Protein AF-A0A3R6TWD8-F1 (afdb_monomer_lite)

Radius of gyration: 12.94 Å; chains: 1; bounding box: 35×24×32 Å

Secondary structure (DSSP, 8-state):
--HHHHHHHHHHHHHHTHHHHHHHHHH----HHHHHT--HHHHHHHHHHHHHHHHHHHHHHTT-

Sequence (64 aa):
MDSESDEEQAQASARRHHEFWTLVFTSGTMSYSEWAAMDLAEYCEAREAWIIYQEERKQQAGRS

Structure (mmCIF, N/CA/C/O backbone):
data_AF-A0A3R6TWD8-F1
#
_entry.id   AF-A0A3R6TWD8-F1
#
loop_
_atom_site.group_PDB
_atom_site.id
_atom_site.type_symbol
_atom_site.label_atom_id
_atom_site.label_alt_id
_atom_site.label_comp_id
_atom_site.label_asym_id
_atom_site.label_entity_id
_atom_site.label_seq_id
_atom_site.pdbx_PDB_ins_code
_atom_site.Cartn_x
_atom_site.Cartn_y
_atom_site.Cartn_z
_atom_site.occupancy
_atom_site.B_iso_or_equiv
_atom_site.auth_seq_id
_atom_site.auth_comp_id
_atom_site.auth_asym_id
_atom_site.auth_atom_id
_atom_site.pdbx_PDB_model_num
ATOM 1 N N . MET A 1 1 ? 21.933 5.247 -5.720 1.00 46.28 1 MET A N 1
ATOM 2 C CA . MET A 1 1 ? 21.403 6.122 -4.652 1.00 46.28 1 MET A CA 1
ATOM 3 C C . MET A 1 1 ? 20.023 6.474 -5.163 1.00 46.28 1 MET A C 1
ATOM 5 O O . MET A 1 1 ? 19.902 7.468 -5.853 1.00 46.28 1 MET A O 1
ATOM 9 N N . ASP A 1 2 ? 19.050 5.582 -4.979 1.00 55.88 2 ASP A N 1
ATOM 10 C CA . ASP A 1 2 ? 17.757 5.665 -5.691 1.00 55.88 2 ASP A CA 1
ATOM 11 C C . ASP A 1 2 ? 16.579 5.262 -4.786 1.00 55.88 2 ASP A C 1
ATOM 13 O O . ASP A 1 2 ? 15.480 5.778 -4.933 1.00 55.88 2 ASP A O 1
ATOM 17 N N . SER A 1 3 ? 16.827 4.445 -3.755 1.00 59.09 3 SER A N 1
ATOM 18 C CA . SER A 1 3 ? 15.790 3.935 -2.846 1.00 59.09 3 SER A CA 1
ATOM 19 C C . SER A 1 3 ? 15.035 5.012 -2.059 1.00 59.09 3 SER A C 1
ATOM 21 O O . SER A 1 3 ? 13.864 4.830 -1.759 1.00 59.09 3 SER A O 1
ATOM 23 N N . GLU A 1 4 ? 15.680 6.136 -1.740 1.00 57.62 4 GLU A N 1
ATOM 24 C CA . GLU A 1 4 ? 15.054 7.223 -0.973 1.00 57.62 4 GLU A CA 1
ATOM 25 C C . GLU A 1 4 ? 13.987 7.961 -1.808 1.00 57.62 4 GLU A C 1
ATOM 27 O O . GLU A 1 4 ? 12.937 8.331 -1.292 1.00 57.62 4 GLU A O 1
ATOM 32 N N . SER A 1 5 ? 14.204 8.081 -3.126 1.00 69.38 5 SER A N 1
ATOM 33 C CA . SER A 1 5 ? 13.222 8.663 -4.051 1.00 69.38 5 SER A CA 1
ATOM 34 C C . SER A 1 5 ? 12.036 7.725 -4.278 1.00 69.38 5 SER A C 1
ATOM 36 O O . SER A 1 5 ? 10.904 8.187 -4.407 1.00 69.38 5 SER A O 1
ATOM 38 N N . ASP A 1 6 ? 12.289 6.416 -4.323 1.00 77.19 6 ASP A N 1
ATOM 39 C CA . ASP A 1 6 ? 11.254 5.411 -4.574 1.00 77.19 6 ASP A CA 1
ATOM 40 C C . ASP A 1 6 ? 10.278 5.299 -3.392 1.00 77.19 6 ASP A C 1
ATOM 42 O O . ASP A 1 6 ? 9.065 5.197 -3.588 1.00 77.19 6 ASP A O 1
ATOM 46 N N . GLU A 1 7 ? 10.788 5.367 -2.159 1.00 80.69 7 GLU A N 1
ATOM 47 C CA . GLU A 1 7 ? 9.971 5.313 -0.941 1.00 80.69 7 GLU A CA 1
ATOM 48 C C . GLU A 1 7 ? 9.101 6.564 -0.771 1.00 80.69 7 GLU A C 1
ATOM 50 O O . GLU A 1 7 ? 7.892 6.448 -0.543 1.00 80.69 7 GLU A O 1
ATOM 55 N N . GLU A 1 8 ? 9.672 7.761 -0.940 1.00 87.44 8 GLU A N 1
ATOM 56 C CA . GLU A 1 8 ? 8.901 9.008 -0.879 1.00 87.44 8 GLU A CA 1
ATOM 57 C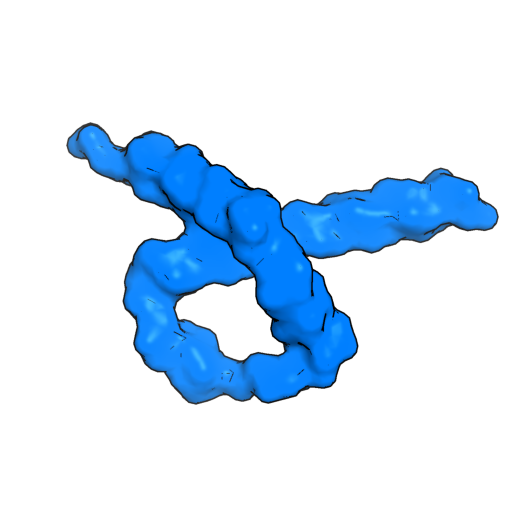 C . GLU A 1 8 ? 7.824 9.060 -1.970 1.00 87.44 8 GLU A C 1
ATOM 59 O O . GLU A 1 8 ? 6.684 9.470 -1.721 1.00 87.44 8 GLU A O 1
ATOM 64 N N . GLN A 1 9 ? 8.151 8.597 -3.179 1.00 87.81 9 GLN A N 1
ATOM 65 C CA . GLN A 1 9 ? 7.207 8.557 -4.289 1.00 87.81 9 GLN A CA 1
ATOM 66 C C . GLN A 1 9 ? 6.076 7.548 -4.048 1.00 87.81 9 GLN A C 1
ATOM 68 O O . GLN A 1 9 ? 4.915 7.857 -4.344 1.00 87.81 9 GLN A O 1
ATOM 73 N N . ALA A 1 10 ? 6.377 6.377 -3.481 1.00 89.69 10 ALA A N 1
ATOM 74 C CA . ALA A 1 10 ? 5.370 5.392 -3.093 1.00 89.69 10 ALA A CA 1
ATOM 75 C C . ALA A 1 10 ? 4.440 5.948 -2.007 1.00 89.69 10 ALA A C 1
ATOM 77 O O . ALA A 1 10 ? 3.219 5.839 -2.124 1.00 89.69 10 ALA A O 1
ATOM 78 N N . GLN A 1 11 ? 4.988 6.632 -0.999 1.00 91.50 11 GLN A N 1
ATOM 79 C CA . GLN A 1 11 ? 4.191 7.255 0.056 1.00 91.50 11 GLN A CA 1
ATOM 80 C C . GLN A 1 11 ? 3.280 8.366 -0.493 1.00 91.50 11 GLN A C 1
ATOM 82 O O . GLN A 1 11 ? 2.106 8.462 -0.120 1.00 91.50 11 GLN A O 1
ATOM 87 N N . ALA A 1 12 ? 3.798 9.213 -1.386 1.00 91.81 12 ALA A N 1
ATOM 88 C CA . ALA A 1 12 ? 3.017 10.267 -2.026 1.00 91.81 12 ALA A CA 1
ATOM 89 C C . ALA A 1 12 ? 1.893 9.689 -2.901 1.00 91.81 12 ALA A C 1
ATOM 91 O O . ALA A 1 12 ? 0.764 10.185 -2.866 1.00 91.81 12 ALA A O 1
ATOM 92 N N . SER A 1 13 ? 2.185 8.619 -3.644 1.00 91.81 13 SER A N 1
ATOM 93 C CA . SER A 1 13 ? 1.211 7.934 -4.502 1.00 91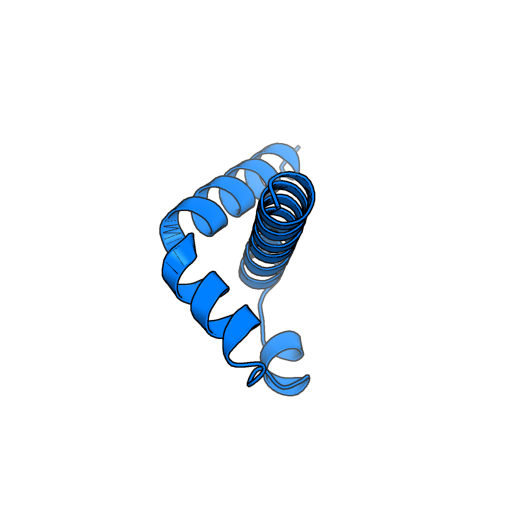.81 13 SER A CA 1
ATOM 94 C C . SER A 1 13 ? 0.128 7.248 -3.672 1.00 91.81 13 SER A C 1
ATOM 96 O O . SER A 1 13 ? -1.053 7.474 -3.925 1.00 91.81 13 SER A O 1
ATOM 98 N N . ALA A 1 14 ? 0.502 6.563 -2.588 1.00 93.31 14 ALA A N 1
ATOM 99 C CA . ALA A 1 14 ? -0.435 5.941 -1.655 1.00 93.31 14 ALA A CA 1
ATOM 100 C C . ALA A 1 14 ? -1.418 6.962 -1.058 1.00 93.31 14 ALA A C 1
ATOM 102 O O . ALA A 1 14 ? -2.623 6.719 -1.003 1.00 93.31 14 ALA A O 1
ATOM 103 N N . ARG A 1 15 ? -0.925 8.149 -0.669 1.00 90.69 15 ARG A N 1
ATOM 104 C CA . ARG A 1 15 ? -1.771 9.259 -0.190 1.00 90.69 15 ARG A CA 1
ATOM 105 C C . ARG A 1 15 ? -2.675 9.809 -1.291 1.00 90.69 15 ARG A C 1
ATOM 107 O O . ARG A 1 15 ? -3.832 10.139 -1.034 1.00 90.69 15 ARG A O 1
ATOM 114 N N . ARG A 1 16 ? -2.165 9.919 -2.519 1.00 93.12 16 ARG A N 1
ATOM 115 C CA . ARG A 1 16 ? -2.942 10.390 -3.671 1.00 93.12 16 ARG A CA 1
ATOM 116 C C . ARG A 1 16 ? -4.063 9.415 -4.034 1.00 93.12 16 ARG A C 1
ATOM 118 O O . ARG A 1 16 ? -5.158 9.862 -4.361 1.00 93.12 16 ARG A O 1
ATOM 125 N N . HIS A 1 17 ? -3.812 8.113 -3.939 1.00 91.88 17 HIS A N 1
ATOM 126 C CA . HIS A 1 17 ? -4.766 7.046 -4.245 1.00 91.88 17 HIS A CA 1
ATOM 127 C C . HIS A 1 17 ? -5.439 6.460 -2.991 1.00 91.88 17 HIS A C 1
ATOM 129 O O . HIS A 1 17 ? -5.879 5.310 -2.998 1.00 91.88 17 HIS A O 1
ATOM 135 N N . HIS A 1 18 ? -5.556 7.239 -1.909 1.00 88.88 18 HIS A N 1
ATOM 136 C CA . HIS A 1 18 ? -6.043 6.726 -0.624 1.00 88.88 18 HIS A CA 1
ATOM 137 C C . HIS A 1 18 ? -7.450 6.102 -0.700 1.00 88.88 18 HIS A C 1
ATOM 139 O O . HIS A 1 18 ? -7.708 5.104 -0.030 1.00 88.88 18 HIS A O 1
ATOM 145 N N . GLU A 1 19 ? -8.355 6.652 -1.520 1.00 86.06 19 GLU A N 1
ATOM 146 C CA . GLU A 1 19 ? -9.727 6.139 -1.673 1.00 86.06 19 GLU A CA 1
ATOM 147 C C . GLU A 1 19 ? -9.730 4.736 -2.284 1.00 86.06 19 GLU A C 1
ATOM 149 O O . GLU A 1 19 ? -10.436 3.847 -1.805 1.00 86.06 19 GLU A O 1
ATOM 154 N N . PHE A 1 20 ? -8.896 4.529 -3.308 1.00 88.44 20 PHE A N 1
ATOM 155 C CA . PHE A 1 20 ? -8.727 3.236 -3.962 1.00 88.44 20 PHE A CA 1
ATOM 156 C C . PHE A 1 20 ? -8.231 2.195 -2.958 1.00 88.44 20 PHE A C 1
ATOM 158 O O . PHE A 1 20 ? -8.868 1.158 -2.775 1.00 88.44 20 PHE A O 1
ATOM 165 N N . TRP A 1 21 ? -7.149 2.501 -2.243 1.00 91.12 21 TRP A N 1
ATOM 166 C CA . TRP A 1 21 ? -6.570 1.572 -1.276 1.00 91.12 21 TRP A CA 1
ATOM 167 C C . TRP A 1 21 ? -7.489 1.310 -0.082 1.00 91.12 21 TRP A C 1
ATOM 169 O O . TRP A 1 21 ? -7.618 0.172 0.363 1.00 91.12 21 TRP A O 1
ATOM 179 N N . THR A 1 22 ? -8.213 2.326 0.390 1.00 87.94 22 THR A N 1
ATOM 180 C CA . THR A 1 22 ? -9.233 2.157 1.435 1.00 87.94 22 THR A CA 1
ATOM 181 C C . THR A 1 22 ? -10.319 1.181 0.993 1.00 87.94 22 THR A C 1
ATOM 183 O O . THR A 1 22 ? -10.710 0.305 1.768 1.00 87.94 22 THR A O 1
ATOM 186 N N . LEU A 1 23 ? -10.792 1.292 -0.252 1.00 85.06 23 LEU A N 1
ATOM 187 C CA . LEU A 1 23 ? -11.762 0.356 -0.810 1.00 85.06 23 LEU A CA 1
ATOM 188 C C . LEU A 1 23 ? -11.184 -1.059 -0.868 1.00 85.06 23 LEU A C 1
ATOM 190 O O . LEU A 1 23 ? -11.827 -1.974 -0.370 1.00 85.06 23 LEU A O 1
ATOM 194 N N . VAL A 1 24 ? -9.960 -1.231 -1.371 1.00 88.81 24 VAL A N 1
ATOM 195 C CA . VAL A 1 24 ? -9.263 -2.530 -1.411 1.00 88.81 24 VAL A CA 1
ATOM 196 C C . VAL A 1 24 ? -9.164 -3.172 -0.018 1.00 88.81 24 VAL A C 1
ATOM 198 O O . VAL A 1 24 ? -9.466 -4.356 0.151 1.00 88.81 24 VAL A O 1
ATOM 201 N N . PHE A 1 25 ? -8.781 -2.404 1.007 1.00 87.75 25 PHE A N 1
ATOM 202 C CA . PHE A 1 25 ? -8.609 -2.925 2.368 1.00 87.75 25 PHE A CA 1
ATOM 203 C C . PHE A 1 25 ? -9.927 -3.217 3.085 1.00 87.75 25 PHE A C 1
ATOM 205 O O . PHE A 1 25 ? -9.982 -4.115 3.926 1.00 87.75 25 PHE A O 1
ATOM 212 N N . THR A 1 26 ? -10.989 -2.472 2.778 1.00 85.81 26 THR A N 1
ATOM 213 C CA . THR A 1 26 ? -12.313 -2.664 3.392 1.00 85.81 26 THR A CA 1
ATOM 214 C C . THR A 1 26 ? -13.152 -3.711 2.673 1.00 85.81 26 THR A C 1
ATOM 216 O O . THR A 1 26 ? -13.948 -4.390 3.321 1.00 85.81 26 THR A O 1
ATOM 219 N N . SER A 1 27 ? -12.966 -3.881 1.362 1.00 80.12 27 SER A N 1
ATOM 220 C CA . SER A 1 27 ? -13.671 -4.889 0.573 1.00 80.12 27 SER A CA 1
ATOM 221 C C . SER A 1 27 ? -13.129 -6.295 0.828 1.00 80.12 27 SER A C 1
ATOM 223 O O . SER A 1 27 ? -13.862 -7.266 0.660 1.00 80.12 27 SER A O 1
ATOM 225 N N . GLY A 1 28 ? -11.861 -6.419 1.246 1.00 71.94 28 GLY A N 1
ATOM 226 C CA . GLY A 1 28 ? -11.217 -7.707 1.520 1.00 71.94 28 GLY A CA 1
ATOM 227 C C . GLY A 1 28 ? -11.118 -8.610 0.287 1.00 71.94 28 GLY A C 1
ATOM 228 O O . GLY A 1 28 ? -10.988 -9.824 0.424 1.00 71.94 28 GLY A O 1
ATOM 229 N N . THR A 1 29 ? -11.222 -8.038 -0.916 1.00 72.31 29 THR A N 1
ATOM 230 C CA . THR A 1 29 ? -11.397 -8.795 -2.165 1.00 72.31 29 THR A CA 1
ATOM 231 C C . THR A 1 29 ? -10.101 -9.115 -2.902 1.00 72.31 29 THR A C 1
ATOM 233 O O . THR A 1 29 ? -10.163 -9.809 -3.910 1.00 72.31 29 THR A O 1
ATOM 236 N N . MET A 1 30 ? -8.941 -8.638 -2.439 1.00 79.31 30 MET A N 1
ATOM 237 C CA . MET A 1 30 ? -7.683 -8.826 -3.167 1.00 79.31 30 MET A CA 1
ATOM 238 C C . MET A 1 30 ? -7.074 -10.212 -2.911 1.00 79.31 30 MET A C 1
ATOM 240 O O . MET A 1 30 ? -6.733 -10.576 -1.784 1.00 79.31 30 MET A O 1
ATOM 244 N N . SER A 1 31 ? -6.931 -10.985 -3.978 1.00 83.19 31 SER A N 1
ATOM 245 C CA . SER A 1 31 ? -6.347 -12.322 -4.013 1.00 83.19 31 SER A CA 1
ATOM 246 C C . SER A 1 31 ? -4.815 -12.295 -4.035 1.00 83.19 31 SER A C 1
ATOM 248 O O . SER A 1 31 ? -4.185 -11.324 -4.449 1.00 83.19 31 SER A O 1
ATOM 250 N N . TYR A 1 32 ? -4.187 -13.411 -3.651 1.00 78.12 32 TYR A N 1
ATOM 251 C CA . TYR A 1 32 ? -2.731 -13.583 -3.749 1.00 78.12 32 TYR A CA 1
ATOM 252 C C . TYR A 1 32 ? -2.201 -13.375 -5.176 1.00 78.12 32 TYR A C 1
ATOM 254 O O . TYR A 1 32 ? -1.132 -12.804 -5.356 1.00 78.12 32 TYR A O 1
ATOM 262 N N . SER A 1 33 ? -2.946 -13.815 -6.193 1.00 85.94 33 SER A N 1
ATOM 263 C CA . SER A 1 33 ? -2.574 -13.631 -7.598 1.00 85.94 33 SER A CA 1
ATOM 264 C C . SER A 1 33 ? -2.516 -12.163 -8.014 1.00 85.94 33 SER A C 1
ATOM 266 O O . SER A 1 33 ? -1.657 -11.809 -8.811 1.00 85.94 33 SER A O 1
ATOM 268 N N . GLU A 1 34 ? -3.389 -11.314 -7.467 1.00 85.12 34 GLU A N 1
ATOM 269 C CA . GLU A 1 34 ? -3.359 -9.870 -7.733 1.00 85.12 34 GLU A CA 1
ATOM 270 C C . GLU A 1 34 ? -2.143 -9.220 -7.070 1.00 85.12 34 GLU A C 1
ATOM 272 O O . GLU A 1 34 ? -1.462 -8.424 -7.703 1.00 85.12 34 GLU A O 1
ATOM 277 N N . TRP A 1 35 ? -1.797 -9.634 -5.847 1.00 82.44 35 TRP A N 1
ATOM 278 C CA . TRP A 1 35 ? -0.558 -9.204 -5.188 1.00 82.44 35 TRP A CA 1
ATOM 279 C C . TRP A 1 35 ? 0.701 -9.659 -5.932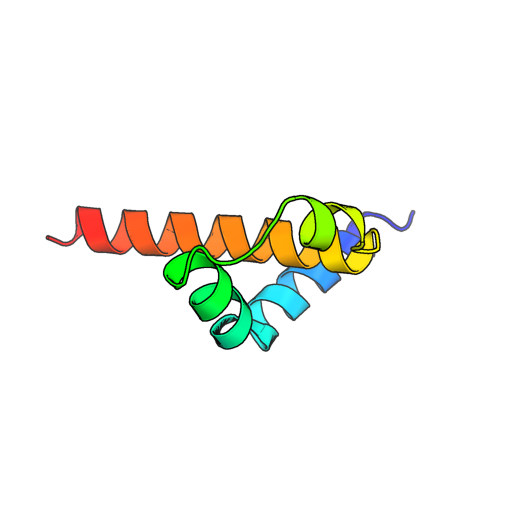 1.00 82.44 35 TRP A C 1
ATOM 281 O O . TRP A 1 35 ? 1.650 -8.897 -6.067 1.00 82.44 35 TRP A O 1
ATOM 291 N N . ALA A 1 36 ? 0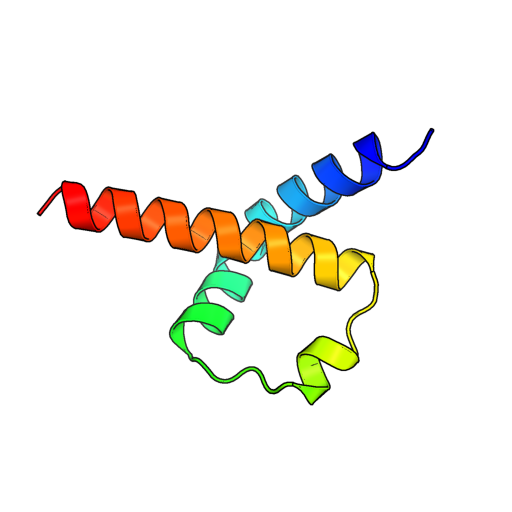.721 -10.901 -6.418 1.00 85.25 36 ALA A N 1
ATOM 292 C CA . ALA A 1 36 ? 1.872 -11.467 -7.119 1.00 85.25 36 ALA A CA 1
ATOM 293 C C . ALA A 1 36 ? 2.085 -10.871 -8.521 1.00 85.25 36 ALA A C 1
ATOM 295 O O . ALA A 1 36 ? 3.166 -11.030 -9.086 1.00 85.25 36 ALA A O 1
ATOM 296 N N . ALA A 1 37 ? 1.059 -10.231 -9.088 1.00 90.38 37 ALA A N 1
ATOM 297 C CA . ALA A 1 37 ? 1.121 -9.587 -10.395 1.00 90.38 37 ALA A CA 1
ATOM 298 C C . ALA A 1 37 ? 1.624 -8.135 -10.339 1.00 90.38 37 ALA A C 1
ATOM 300 O O . ALA A 1 37 ? 1.934 -7.587 -11.394 1.00 90.38 37 ALA A O 1
ATOM 301 N N . MET A 1 38 ? 1.702 -7.533 -9.147 1.00 91.31 38 MET A N 1
ATOM 302 C CA . MET A 1 38 ? 2.177 -6.161 -8.969 1.00 91.31 38 MET A CA 1
ATOM 303 C C . MET A 1 38 ? 3.656 -6.036 -9.310 1.00 91.31 38 MET A C 1
ATOM 305 O O . MET A 1 38 ? 4.471 -6.891 -8.944 1.00 91.31 38 MET A O 1
ATOM 309 N N . ASP A 1 39 ? 4.015 -4.934 -9.958 1.00 93.19 39 ASP A N 1
ATOM 310 C CA . ASP A 1 39 ? 5.416 -4.550 -10.040 1.00 93.19 39 ASP A CA 1
ATOM 311 C C . ASP A 1 39 ? 5.937 -4.015 -8.689 1.00 93.19 39 ASP A C 1
ATOM 313 O O . ASP A 1 39 ? 5.202 -3.862 -7.709 1.00 93.19 39 ASP A O 1
ATOM 317 N N . LEU A 1 40 ? 7.249 -3.774 -8.602 1.00 88.12 40 LEU A N 1
ATOM 318 C CA . LEU A 1 40 ? 7.870 -3.319 -7.357 1.00 88.12 40 LEU A CA 1
ATOM 319 C C . LEU A 1 40 ? 7.318 -1.960 -6.895 1.00 88.12 40 LEU A C 1
ATOM 321 O O . LEU A 1 40 ? 7.192 -1.744 -5.692 1.00 88.12 40 LEU A O 1
ATOM 325 N N . ALA A 1 41 ? 6.990 -1.061 -7.824 1.00 89.38 41 ALA A N 1
ATOM 326 C CA . ALA A 1 41 ? 6.475 0.261 -7.494 1.00 89.38 41 ALA A CA 1
ATOM 327 C C . ALA A 1 41 ? 5.033 0.169 -6.978 1.00 89.38 41 ALA A C 1
ATOM 329 O O . ALA A 1 41 ? 4.724 0.734 -5.928 1.00 89.38 41 ALA A O 1
ATOM 330 N N . GLU A 1 42 ? 4.185 -0.607 -7.655 1.00 90.00 42 GLU A N 1
ATOM 331 C CA . GLU A 1 42 ? 2.809 -0.891 -7.241 1.00 90.00 42 GLU A CA 1
ATOM 332 C C . GLU A 1 42 ? 2.769 -1.572 -5.869 1.00 90.00 42 GLU A C 1
ATOM 334 O O . GLU A 1 42 ? 1.992 -1.182 -4.997 1.00 90.00 42 GLU A O 1
ATOM 339 N N . TYR A 1 43 ? 3.652 -2.547 -5.636 1.00 89.44 43 TYR A N 1
ATOM 340 C CA . TYR A 1 43 ? 3.763 -3.210 -4.340 1.00 89.44 43 TYR A CA 1
ATOM 341 C C . TYR A 1 43 ? 4.200 -2.242 -3.230 1.00 89.44 43 TYR A C 1
ATOM 343 O O . TYR A 1 43 ? 3.637 -2.261 -2.132 1.00 89.44 43 TYR A O 1
ATOM 351 N N . CYS A 1 44 ? 5.195 -1.389 -3.495 1.00 91.19 44 CYS A N 1
ATOM 352 C CA . CYS A 1 44 ? 5.650 -0.383 -2.536 1.00 91.19 44 CYS A CA 1
ATOM 353 C C . CYS A 1 44 ? 4.534 0.611 -2.193 1.00 91.19 44 CYS A C 1
ATOM 355 O O . CYS A 1 44 ? 4.311 0.884 -1.014 1.00 91.19 44 CYS A O 1
ATOM 357 N N . GLU A 1 45 ? 3.786 1.093 -3.188 1.00 93.56 45 GLU A N 1
ATOM 358 C CA . GLU A 1 45 ? 2.620 1.952 -2.967 1.00 93.56 45 GLU A CA 1
ATOM 359 C C . GLU A 1 45 ? 1.568 1.253 -2.090 1.00 93.56 45 GLU A C 1
ATOM 361 O O . GLU A 1 45 ? 1.123 1.806 -1.079 1.00 93.56 45 GLU A O 1
ATOM 366 N N . ALA A 1 46 ? 1.212 0.013 -2.432 1.00 91.12 46 ALA A N 1
ATOM 367 C CA . ALA A 1 46 ? 0.224 -0.778 -1.708 1.00 91.12 46 ALA A CA 1
ATOM 368 C C . ALA A 1 46 ? 0.618 -1.005 -0.237 1.00 91.12 46 ALA A C 1
ATOM 370 O O . ALA A 1 46 ? -0.223 -0.928 0.667 1.00 91.12 46 ALA A O 1
ATOM 371 N N . ARG A 1 47 ? 1.910 -1.254 0.021 1.00 90.19 47 ARG A N 1
ATOM 372 C CA . ARG A 1 47 ? 2.466 -1.407 1.372 1.00 90.19 47 ARG A CA 1
ATOM 373 C C . ARG A 1 47 ? 2.313 -0.127 2.192 1.00 90.19 47 ARG A C 1
ATOM 375 O O . ARG A 1 47 ? 1.847 -0.200 3.329 1.00 90.19 47 ARG A O 1
ATOM 382 N N . GLU A 1 48 ? 2.684 1.027 1.636 1.00 93.38 48 GLU A N 1
ATOM 383 C CA . GLU A 1 48 ? 2.558 2.314 2.334 1.00 93.38 48 GLU A CA 1
ATOM 384 C C . GLU A 1 48 ? 1.090 2.655 2.619 1.00 93.38 48 GLU A C 1
ATOM 386 O O . GLU A 1 48 ? 0.747 3.071 3.729 1.00 93.38 48 GLU A O 1
ATOM 391 N N . ALA A 1 49 ? 0.195 2.391 1.664 1.00 93.00 49 ALA A N 1
ATOM 392 C CA . ALA A 1 49 ? -1.237 2.590 1.859 1.00 93.00 49 ALA A CA 1
ATOM 393 C C . ALA A 1 49 ? -1.796 1.730 3.007 1.00 93.00 49 ALA A C 1
ATOM 395 O O . ALA A 1 49 ? -2.621 2.199 3.797 1.00 93.00 49 ALA A O 1
ATOM 396 N N . TRP A 1 50 ? -1.326 0.486 3.144 1.00 89.56 50 TRP A N 1
ATOM 397 C CA . TRP A 1 50 ? -1.736 -0.405 4.232 1.00 89.56 50 TRP A CA 1
ATOM 398 C C . TRP A 1 50 ? -1.302 0.104 5.608 1.00 89.56 50 TRP A C 1
ATOM 400 O O . TRP A 1 50 ? -2.079 0.041 6.566 1.00 89.56 50 TRP A O 1
ATOM 410 N N . ILE A 1 51 ? -0.075 0.622 5.712 1.00 90.88 51 ILE A N 1
ATOM 411 C CA . ILE A 1 51 ? 0.443 1.209 6.954 1.00 90.88 51 ILE A CA 1
ATOM 412 C C . ILE A 1 51 ? -0.448 2.379 7.380 1.00 90.88 51 ILE A C 1
ATOM 414 O O . ILE A 1 51 ? -0.945 2.376 8.508 1.00 90.88 51 ILE A O 1
ATOM 418 N N . ILE A 1 52 ? -0.724 3.310 6.460 1.00 90.50 52 ILE A N 1
ATOM 419 C CA . ILE A 1 52 ? -1.590 4.474 6.704 1.00 90.50 52 ILE A CA 1
ATOM 420 C C . ILE A 1 52 ? -2.971 4.022 7.200 1.00 90.50 52 ILE A C 1
ATOM 422 O O . ILE A 1 52 ? -3.433 4.467 8.251 1.00 90.50 52 ILE A O 1
ATOM 426 N N . TYR A 1 53 ? -3.601 3.073 6.505 1.00 89.88 53 TYR A N 1
ATOM 427 C CA . TYR A 1 53 ? -4.919 2.551 6.875 1.00 89.88 53 TYR A CA 1
ATOM 428 C C . TYR A 1 53 ? -4.947 1.951 8.294 1.00 89.88 53 TYR A C 1
ATOM 430 O O . TYR A 1 53 ? -5.881 2.178 9.071 1.00 89.88 53 TYR A O 1
ATOM 438 N N . GLN A 1 54 ? -3.914 1.194 8.673 1.00 89.00 54 GLN A N 1
ATOM 439 C CA . GLN A 1 54 ? -3.797 0.628 10.020 1.00 89.00 54 GLN A CA 1
ATOM 440 C C . GLN A 1 54 ? -3.611 1.707 11.093 1.00 89.00 54 GLN A C 1
ATOM 442 O O . GLN A 1 54 ? -4.203 1.610 12.173 1.00 89.00 54 GLN A O 1
ATOM 447 N N . GLU A 1 55 ? -2.802 2.731 10.819 1.00 91.00 55 GLU A N 1
ATOM 448 C CA . GLU A 1 55 ? -2.614 3.862 11.729 1.00 91.00 55 GLU A CA 1
ATOM 449 C C . GLU A 1 55 ? -3.918 4.633 11.950 1.00 91.00 55 GLU A C 1
ATOM 451 O O . GLU A 1 55 ? -4.283 4.901 13.098 1.00 91.00 55 GLU A O 1
ATOM 456 N N . GLU A 1 56 ? -4.665 4.921 10.886 1.00 89.00 56 GLU A N 1
ATOM 457 C CA . GLU A 1 56 ? -5.960 5.601 10.968 1.00 89.00 56 GLU A CA 1
ATOM 458 C C . GLU A 1 56 ? -6.969 4.808 11.803 1.00 89.00 56 GLU A C 1
ATOM 460 O O . GLU A 1 56 ? -7.630 5.366 12.685 1.00 89.00 56 GLU A O 1
ATOM 465 N N . ARG A 1 57 ? -7.046 3.486 11.609 1.00 87.38 57 ARG A N 1
ATOM 466 C CA . ARG A 1 57 ? -7.918 2.621 12.418 1.00 87.38 57 ARG A CA 1
ATOM 467 C C . ARG A 1 57 ? -7.539 2.610 13.894 1.00 87.38 57 ARG A C 1
ATOM 469 O O . ARG A 1 57 ? -8.430 2.640 14.744 1.00 87.38 57 ARG A O 1
ATOM 476 N N . LYS A 1 58 ? -6.243 2.582 14.221 1.00 86.69 58 LYS A N 1
ATOM 477 C CA . LYS A 1 58 ? -5.770 2.671 15.615 1.00 86.69 58 LYS A CA 1
ATOM 478 C C . LYS A 1 58 ? -6.155 4.007 16.248 1.00 86.69 58 LYS A C 1
ATOM 480 O O . LYS A 1 58 ? -6.627 4.026 17.383 1.00 86.69 58 LYS A O 1
ATOM 485 N N . GLN A 1 59 ? -6.004 5.110 15.513 1.00 84.62 59 GLN A N 1
ATOM 486 C CA . GLN A 1 59 ? -6.391 6.442 15.986 1.00 84.62 59 GLN A CA 1
ATOM 487 C C . GLN A 1 59 ? -7.901 6.564 16.223 1.00 84.62 59 GLN A C 1
ATOM 489 O O . GLN A 1 59 ? -8.317 7.213 17.181 1.00 84.62 59 GLN A O 1
ATOM 494 N N . GLN A 1 60 ? -8.725 5.940 15.378 1.00 79.38 60 GLN A N 1
ATOM 495 C CA . GLN A 1 60 ? -10.179 5.907 15.557 1.00 79.38 60 GLN A CA 1
ATOM 496 C C . GLN A 1 60 ? -10.587 5.043 16.758 1.00 79.38 60 GLN A C 1
ATOM 498 O O . GLN A 1 60 ? -11.433 5.457 17.545 1.00 79.38 60 GLN A O 1
ATOM 503 N N . ALA A 1 61 ? -9.952 3.883 16.950 1.00 76.25 61 ALA A N 1
ATOM 504 C CA . ALA A 1 61 ? -10.240 2.988 18.071 1.00 76.25 61 ALA A CA 1
ATOM 505 C C . ALA A 1 61 ? -9.843 3.574 19.438 1.00 76.25 61 ALA A C 1
ATOM 507 O O . ALA A 1 61 ? -10.525 3.321 20.421 1.00 76.25 61 ALA A O 1
ATOM 508 N N . GLY A 1 62 ? -8.773 4.375 19.508 1.00 68.75 62 GLY A N 1
ATOM 509 C CA . GLY A 1 62 ? -8.363 5.074 20.737 1.00 68.75 62 GLY A CA 1
ATOM 510 C C . GLY A 1 62 ? -9.164 6.344 21.055 1.00 68.75 62 GLY A C 1
ATOM 511 O O . GLY A 1 62 ? -8.928 6.971 22.085 1.00 68.75 62 GLY A O 1
ATOM 512 N N . ARG A 1 63 ? -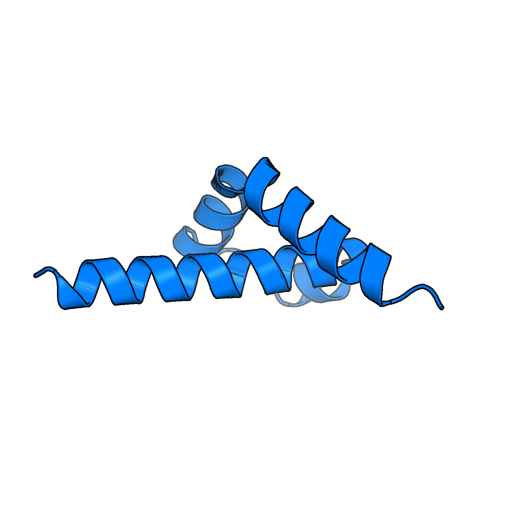10.073 6.752 20.161 1.00 59.50 63 ARG A N 1
ATOM 513 C CA . ARG A 1 63 ? -10.978 7.904 20.320 1.00 59.50 63 ARG A CA 1
ATOM 514 C C . ARG A 1 63 ? -12.397 7.510 20.747 1.00 59.50 63 ARG A C 1
ATOM 516 O O . ARG A 1 63 ? -13.202 8.410 20.987 1.00 59.50 63 ARG A O 1
ATOM 523 N N . SER A 1 64 ? -12.690 6.211 20.800 1.00 49.53 64 SER A N 1
ATOM 524 C CA . SER A 1 64 ? -13.945 5.640 21.304 1.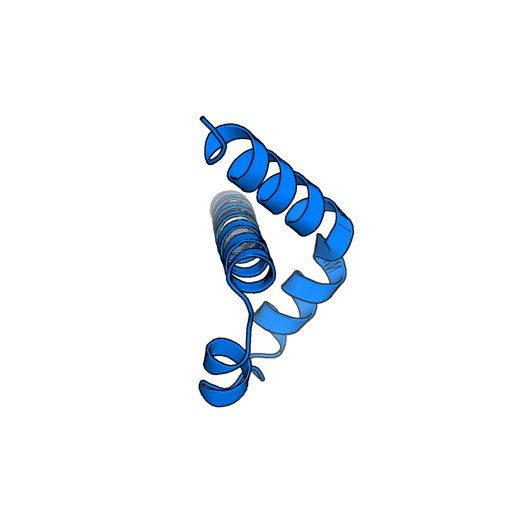00 49.53 64 SER A CA 1
ATOM 525 C C . SER A 1 64 ? -13.817 5.222 22.762 1.00 49.53 64 SER A C 1
ATOM 527 O O . SER A 1 64 ? -14.897 5.091 23.379 1.00 49.53 64 SER A O 1
#

Foldseek 3Di:
DCVVVLLVVLLVVLVVCLVVLVCCVVVVPDDPVNQVPDDPSRNSNSVNSVVVVVVVVVVVVVVD

pLDDT: mean 83.67, std 11.11, range [46.28, 93.56]